Protein AF-A0A8B6LX61-F1 (afdb_monomer_lite)

Foldseek 3Di:
DLVCCVPPVVQVVVCVDPPNVVSHSVLVVLVVVVVVCCCVPQVVVLPVVCVVPPWDADDDDPVRIRHSSVVSSVVPDDPPPPRRDDD

Structure (mmCIF, N/CA/C/O backbone):
data_AF-A0A8B6LX61-F1
#
_entry.id   AF-A0A8B6LX61-F1
#
loop_
_atom_site.group_PDB
_atom_site.id
_atom_site.type_symbol
_atom_site.label_atom_id
_atom_site.label_alt_id
_atom_site.label_comp_id
_atom_site.label_asym_id
_atom_site.label_entity_id
_atom_site.label_seq_id
_atom_site.pdbx_PDB_ins_code
_atom_site.Cartn_x
_atom_site.Cartn_y
_atom_site.Cartn_z
_atom_site.occupancy
_atom_site.B_iso_or_equiv
_atom_site.auth_seq_id
_atom_site.auth_comp_id
_atom_site.auth_asym_id
_atom_site.auth_atom_id
_atom_site.pdbx_PDB_model_num
ATOM 1 N N . MET A 1 1 ? -3.422 -9.240 5.322 1.00 88.56 1 MET A N 1
ATOM 2 C CA . MET A 1 1 ? -3.476 -7.770 5.463 1.00 88.56 1 MET A CA 1
ATOM 3 C C . MET A 1 1 ? -4.834 -7.278 5.928 1.00 88.56 1 MET A C 1
ATOM 5 O O . MET A 1 1 ? -4.890 -6.864 7.070 1.00 88.56 1 MET A O 1
ATOM 9 N N . LEU A 1 2 ? -5.922 -7.323 5.140 1.00 91.94 2 LEU A N 1
ATOM 10 C CA . LEU A 1 2 ? -7.209 -6.784 5.629 1.00 91.94 2 LEU A CA 1
ATOM 11 C C . LEU A 1 2 ? -7.726 -7.527 6.875 1.00 91.94 2 LEU A C 1
ATOM 13 O O . LEU A 1 2 ? -8.101 -6.887 7.847 1.00 91.94 2 LEU A O 1
ATOM 17 N N . PHE A 1 3 ? -7.626 -8.861 6.881 1.00 92.81 3 PHE A N 1
ATOM 18 C CA . PHE A 1 3 ? -7.928 -9.687 8.055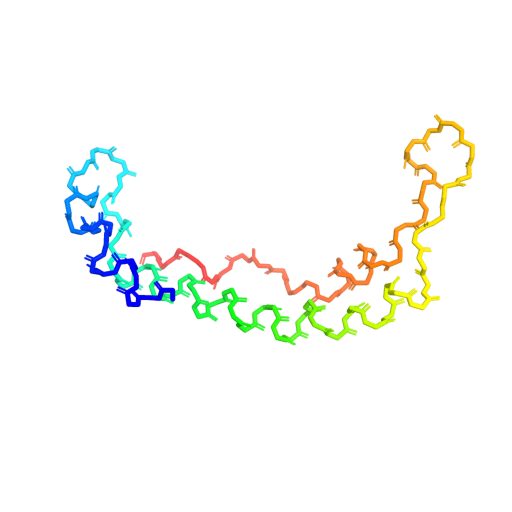 1.00 92.81 3 PHE A CA 1
ATOM 19 C C . PHE A 1 3 ? -7.155 -9.234 9.305 1.00 92.81 3 PHE A C 1
ATOM 21 O O . PHE A 1 3 ? -7.746 -9.053 10.363 1.00 92.81 3 PHE A O 1
ATOM 28 N N . ASP A 1 4 ? -5.850 -8.991 9.170 1.00 93.19 4 ASP A N 1
ATOM 29 C CA . ASP A 1 4 ? -4.989 -8.571 10.281 1.00 93.19 4 ASP A CA 1
ATOM 30 C C . ASP A 1 4 ? -5.365 -7.171 10.792 1.00 93.19 4 ASP A C 1
ATOM 32 O O . ASP A 1 4 ? -5.360 -6.926 11.994 1.00 93.19 4 ASP A O 1
ATOM 36 N N . ILE A 1 5 ? -5.738 -6.260 9.891 1.00 91.50 5 ILE A N 1
ATOM 37 C CA . ILE A 1 5 ? -6.207 -4.911 10.240 1.00 91.50 5 ILE A CA 1
ATOM 38 C C . ILE A 1 5 ? -7.545 -4.970 10.988 1.00 91.50 5 ILE A C 1
ATOM 40 O O . ILE A 1 5 ? -7.761 -4.245 11.952 1.00 91.50 5 ILE A O 1
ATOM 44 N N . GLU A 1 6 ? -8.452 -5.847 10.582 1.00 90.06 6 GLU A N 1
ATOM 45 C CA . GLU A 1 6 ? -9.736 -5.984 11.265 1.00 90.06 6 GLU A CA 1
ATOM 46 C C . GLU A 1 6 ? -9.577 -6.621 12.655 1.00 90.06 6 GLU A C 1
ATOM 48 O O . GLU A 1 6 ? -10.156 -6.143 13.630 1.00 90.06 6 GLU A O 1
ATOM 53 N N . HIS A 1 7 ? -8.748 -7.664 12.769 1.00 89.56 7 HIS A N 1
ATOM 54 C CA . HIS A 1 7 ? -8.739 -8.537 13.947 1.00 89.56 7 HIS A CA 1
ATOM 55 C C . HIS A 1 7 ? -7.602 -8.264 14.940 1.00 89.56 7 HIS A C 1
ATOM 57 O O . HIS A 1 7 ? -7.709 -8.673 16.095 1.00 89.56 7 HIS A O 1
ATOM 63 N N . LEU A 1 8 ? -6.517 -7.595 14.530 1.00 90.56 8 LEU A N 1
ATOM 64 C CA . LEU A 1 8 ? -5.352 -7.354 15.395 1.00 90.56 8 LEU A CA 1
ATOM 65 C C . LEU A 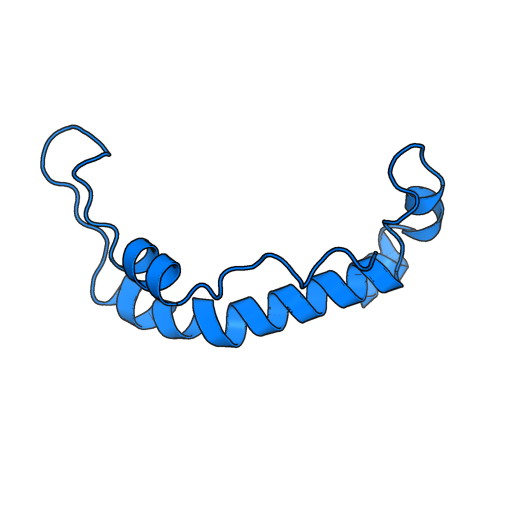1 8 ? -5.173 -5.886 15.791 1.00 90.56 8 LEU A C 1
ATOM 67 O O . LEU A 1 8 ? -4.584 -5.624 16.838 1.00 90.56 8 LEU A O 1
ATOM 71 N N . THR A 1 9 ? -5.651 -4.924 14.992 1.00 85.38 9 THR A N 1
ATOM 72 C CA . THR A 1 9 ? -5.388 -3.491 15.243 1.00 85.38 9 THR A CA 1
ATOM 73 C C . THR A 1 9 ? -6.567 -2.734 15.847 1.00 85.38 9 THR A C 1
ATOM 75 O O . THR A 1 9 ? -6.395 -1.585 16.248 1.00 85.38 9 THR A O 1
ATOM 78 N N . ASN A 1 10 ? -7.741 -3.368 15.953 1.00 84.94 10 ASN A N 1
ATOM 79 C CA . ASN A 1 10 ? -8.973 -2.757 16.458 1.00 84.94 10 ASN A CA 1
ATOM 80 C C . ASN A 1 10 ? -9.265 -1.399 15.786 1.00 84.94 10 ASN A C 1
ATOM 82 O O . ASN A 1 10 ? -9.459 -0.377 16.445 1.00 84.94 10 ASN A O 1
ATOM 86 N N . ILE A 1 11 ? -9.256 -1.392 14.448 1.00 89.44 11 ILE A N 1
ATOM 87 C CA . ILE A 1 11 ? -9.330 -0.187 13.606 1.00 89.44 11 ILE A CA 1
ATOM 88 C C . ILE A 1 11 ? -10.520 0.736 13.927 1.00 89.44 11 ILE A C 1
ATOM 90 O O . ILE A 1 11 ? -10.419 1.951 13.782 1.00 89.44 11 ILE A O 1
ATOM 94 N N . ASN A 1 12 ? -11.617 0.187 14.453 1.00 85.56 12 ASN A N 1
ATOM 95 C CA . ASN A 1 12 ? -12.778 0.968 14.882 1.00 85.56 12 ASN A CA 1
ATOM 96 C C . ASN A 1 12 ? -12.481 1.898 16.068 1.00 85.56 12 ASN A C 1
ATOM 98 O O . ASN A 1 12 ? -13.104 2.949 16.180 1.00 85.56 12 ASN A O 1
ATOM 102 N N . GLU A 1 13 ? -11.547 1.547 16.956 1.00 87.56 13 GLU A N 1
ATOM 103 C CA . GLU A 1 13 ? -11.107 2.451 18.028 1.00 87.56 13 GLU A CA 1
ATOM 104 C C . GLU A 1 13 ? -10.133 3.510 17.509 1.00 87.56 13 GLU A C 1
ATOM 106 O O . GLU A 1 13 ? -10.159 4.646 17.977 1.00 87.56 13 GLU A O 1
ATOM 111 N N . ILE A 1 14 ? -9.318 3.171 16.505 1.00 86.69 14 ILE A N 1
ATOM 112 C CA . ILE A 1 14 ? -8.427 4.133 15.842 1.00 86.69 14 ILE A CA 1
ATOM 113 C C . ILE A 1 14 ? -9.252 5.233 15.172 1.00 86.69 14 ILE A C 1
ATOM 115 O O . ILE A 1 14 ? -8.930 6.407 15.329 1.00 86.69 14 ILE A O 1
ATOM 119 N N . ALA A 1 15 ? -10.358 4.870 14.518 1.00 90.31 15 ALA A N 1
ATOM 120 C CA . ALA A 1 15 ? -11.245 5.824 13.856 1.00 90.31 15 ALA A CA 1
ATOM 121 C C . ALA A 1 15 ? -11.920 6.832 14.811 1.00 90.31 15 ALA A C 1
ATOM 123 O O . ALA A 1 15 ? -12.446 7.850 14.372 1.00 90.31 15 ALA A O 1
ATOM 124 N N . LYS A 1 16 ? -11.906 6.579 16.128 1.00 90.44 16 LYS A N 1
ATOM 125 C CA . LYS A 1 16 ? -12.443 7.505 17.142 1.00 90.44 16 LYS A CA 1
ATOM 126 C C . LYS A 1 16 ? -11.428 8.551 17.606 1.00 90.44 16 LYS A C 1
ATOM 128 O O . LYS A 1 16 ? -11.800 9.468 18.338 1.00 90.44 16 LYS A O 1
ATOM 133 N N . LEU A 1 17 ? -10.150 8.402 17.254 1.00 91.25 17 LEU A N 1
ATOM 134 C CA . LEU A 1 17 ? -9.115 9.369 17.605 1.00 91.25 17 LEU A CA 1
ATOM 135 C C . LEU A 1 17 ? -9.254 10.620 16.732 1.00 91.25 17 LEU A C 1
ATOM 137 O O . LEU A 1 17 ? -9.525 10.524 15.538 1.00 91.25 17 LEU A O 1
ATOM 141 N N . THR A 1 18 ? -9.025 11.795 17.321 1.00 90.69 18 THR A N 1
ATOM 142 C CA . THR A 1 18 ? -9.067 13.068 16.589 1.00 90.69 18 THR A CA 1
ATOM 143 C C . THR A 1 18 ? -8.104 13.039 15.400 1.00 90.69 18 THR A C 1
ATOM 145 O O . THR A 1 18 ? -6.906 12.812 15.583 1.00 90.69 18 THR A O 1
ATOM 148 N N . GLY A 1 19 ? -8.619 13.295 14.196 1.00 89.94 19 GLY A N 1
ATOM 149 C CA . GLY A 1 19 ? -7.859 13.289 12.944 1.00 89.94 19 GLY A CA 1
ATOM 150 C C . GLY A 1 19 ? -7.757 11.930 12.237 1.00 89.94 19 GLY A C 1
ATOM 151 O O . GLY A 1 19 ? -7.054 11.837 11.231 1.00 89.94 19 GLY A O 1
ATOM 152 N N . PHE A 1 20 ? -8.417 10.885 12.747 1.00 88.88 20 PHE A N 1
ATOM 153 C CA . PHE A 1 20 ? -8.468 9.546 12.146 1.00 88.88 20 PHE A CA 1
ATOM 154 C C . PHE A 1 20 ? -9.889 9.115 11.775 1.00 88.88 20 PHE A C 1
ATOM 156 O O . PHE A 1 20 ? -10.125 7.935 11.536 1.00 88.88 20 PHE A O 1
ATOM 163 N N . GLU A 1 21 ? -10.828 10.052 11.690 1.00 91.00 21 GLU A N 1
ATOM 164 C CA . GLU A 1 21 ? -12.253 9.779 11.492 1.00 91.00 21 GLU A CA 1
ATOM 165 C C . GLU A 1 21 ? -12.518 8.943 10.223 1.00 91.00 21 GLU A C 1
ATOM 167 O O . GLU A 1 21 ? -13.356 8.043 10.235 1.00 91.00 21 GLU A O 1
ATOM 172 N N . ASP A 1 22 ? -11.729 9.166 9.165 1.00 87.94 22 ASP A N 1
ATOM 173 C CA . ASP A 1 22 ? -11.818 8.434 7.896 1.00 87.94 22 ASP A CA 1
ATOM 174 C C . ASP A 1 22 ? -10.943 7.168 7.848 1.00 87.94 22 ASP A C 1
ATOM 176 O O . ASP A 1 22 ? -10.955 6.438 6.857 1.00 87.94 22 ASP A O 1
ATOM 180 N N . ALA A 1 23 ? -10.168 6.864 8.891 1.00 87.56 23 ALA A N 1
ATOM 181 C CA . ALA A 1 23 ? -9.265 5.711 8.946 1.00 87.56 23 ALA A CA 1
ATOM 182 C C . ALA A 1 23 ? -9.985 4.416 9.377 1.00 87.56 23 ALA A C 1
ATOM 184 O O . ALA A 1 23 ? -9.468 3.641 10.182 1.00 87.56 23 ALA A O 1
ATOM 185 N N . GLY A 1 24 ? -11.189 4.191 8.846 1.00 89.00 24 GLY A N 1
ATOM 186 C CA . GLY A 1 24 ? -12.008 3.004 9.094 1.00 89.00 24 GLY A CA 1
ATOM 187 C C . GLY A 1 24 ? -11.672 1.810 8.191 1.00 89.00 24 GLY A C 1
ATOM 188 O O . GLY A 1 24 ? -10.815 1.879 7.303 1.00 89.00 24 GLY A O 1
ATOM 189 N N . LEU A 1 25 ? -12.387 0.699 8.399 1.00 91.62 25 LEU A N 1
ATOM 190 C CA . LEU A 1 25 ? -12.167 -0.554 7.666 1.00 91.62 25 LEU A CA 1
ATOM 191 C C . LEU A 1 25 ? -12.413 -0.410 6.154 1.00 91.62 25 LEU A C 1
ATOM 193 O O . LEU A 1 25 ? -11.644 -0.946 5.357 1.00 91.62 25 LEU A O 1
ATOM 197 N N . GLU A 1 26 ? -13.429 0.360 5.756 1.00 91.06 26 GLU A N 1
ATOM 198 C CA . GLU A 1 26 ? -13.745 0.621 4.343 1.00 91.06 26 GLU A CA 1
ATOM 199 C C . GLU A 1 26 ? -12.604 1.366 3.636 1.00 91.06 26 GLU A C 1
ATOM 201 O O . GLU A 1 26 ? -12.164 0.971 2.554 1.00 91.06 26 GLU A O 1
ATOM 206 N N . THR A 1 27 ? -12.051 2.396 4.280 1.00 91.44 27 THR A N 1
ATOM 207 C CA . THR A 1 27 ? -10.902 3.145 3.757 1.00 91.44 27 THR A CA 1
ATOM 208 C C . THR A 1 27 ? -9.659 2.268 3.685 1.00 91.44 27 THR A C 1
ATOM 210 O O . THR A 1 27 ? -8.950 2.282 2.677 1.00 91.44 27 THR A O 1
ATOM 213 N N . ALA A 1 28 ? -9.402 1.456 4.715 1.00 91.75 28 ALA A N 1
ATOM 214 C CA . ALA A 1 28 ? -8.292 0.510 4.705 1.00 91.75 28 ALA A CA 1
ATOM 215 C C . ALA A 1 28 ? -8.413 -0.493 3.547 1.00 91.75 28 ALA A C 1
ATOM 217 O O . ALA A 1 28 ? -7.426 -0.747 2.852 1.00 91.75 28 ALA A O 1
ATOM 218 N N . GLN A 1 29 ? -9.614 -1.017 3.286 1.00 93.38 29 GLN A N 1
ATOM 219 C CA . GLN A 1 29 ? -9.871 -1.885 2.139 1.00 93.38 29 GLN A CA 1
ATOM 220 C C . GLN A 1 29 ? -9.607 -1.155 0.815 1.00 93.38 29 GLN A C 1
ATOM 222 O O . GLN A 1 29 ? -8.841 -1.656 -0.010 1.00 93.38 29 GLN A O 1
ATOM 227 N N . ALA A 1 30 ? -10.168 0.042 0.626 1.00 93.75 30 ALA A N 1
ATOM 228 C CA . ALA A 1 30 ? -9.998 0.818 -0.602 1.00 93.75 30 ALA A CA 1
ATOM 229 C C . ALA A 1 30 ? -8.519 1.139 -0.894 1.00 93.75 30 ALA A C 1
ATOM 231 O O . ALA A 1 30 ? -8.058 0.998 -2.033 1.00 93.75 30 ALA A O 1
ATOM 232 N N . VAL A 1 31 ? -7.752 1.515 0.135 1.00 92.69 31 VAL A N 1
ATOM 233 C CA . VAL A 1 31 ? -6.308 1.768 0.024 1.00 92.69 31 VAL A CA 1
ATOM 234 C C . VAL A 1 31 ? -5.555 0.486 -0.314 1.00 92.69 31 VAL A C 1
ATOM 236 O O . VAL A 1 31 ? -4.719 0.499 -1.217 1.00 92.69 31 VAL A O 1
ATOM 239 N N . LEU A 1 32 ? -5.845 -0.629 0.362 1.00 93.56 32 LEU A N 1
ATOM 240 C CA . LEU A 1 32 ? -5.179 -1.904 0.091 1.00 93.56 32 LEU A CA 1
ATOM 241 C C . LEU A 1 32 ? -5.445 -2.400 -1.331 1.00 93.56 32 LEU A C 1
ATOM 243 O O . LEU A 1 32 ? -4.510 -2.827 -2.006 1.00 93.56 32 LEU A O 1
ATOM 247 N N . GLU A 1 33 ? -6.680 -2.300 -1.816 1.00 94.12 33 GLU A N 1
ATOM 248 C CA . GLU A 1 33 ? -7.028 -2.665 -3.190 1.00 94.12 33 GLU A CA 1
ATOM 249 C C . GLU A 1 33 ? -6.368 -1.740 -4.220 1.00 94.12 33 GLU A C 1
ATOM 251 O O . GLU A 1 33 ? -5.848 -2.206 -5.237 1.00 94.12 33 GLU A O 1
ATOM 256 N N . GLY A 1 34 ? -6.347 -0.429 -3.958 1.00 92.38 34 GLY A N 1
ATOM 257 C CA . GLY A 1 34 ? -5.648 0.542 -4.800 1.00 92.38 34 GLY A CA 1
ATOM 258 C C . GLY A 1 34 ? -4.149 0.255 -4.881 1.00 92.38 34 GLY A C 1
ATOM 259 O O . GLY A 1 34 ? -3.582 0.204 -5.975 1.00 92.38 34 GLY A O 1
ATOM 260 N N . CYS A 1 35 ? -3.523 -0.012 -3.736 1.00 92.56 35 CYS A N 1
ATOM 261 C CA . CYS A 1 35 ? -2.123 -0.405 -3.641 1.00 92.56 35 CYS A CA 1
ATOM 262 C C . CYS A 1 35 ? -1.859 -1.742 -4.339 1.00 92.56 35 CYS A C 1
ATOM 264 O O . CYS A 1 35 ? -0.847 -1.868 -5.023 1.00 92.56 35 CYS A O 1
ATOM 266 N N . ALA A 1 36 ? -2.744 -2.732 -4.212 1.00 93.19 36 ALA A N 1
ATOM 267 C CA . ALA A 1 36 ? -2.594 -4.018 -4.886 1.00 93.19 36 ALA A CA 1
ATOM 268 C C . ALA A 1 36 ? -2.599 -3.852 -6.412 1.00 93.19 36 ALA A C 1
ATOM 270 O O . ALA A 1 36 ? -1.675 -4.322 -7.075 1.00 93.19 36 ALA A O 1
ATOM 271 N N . ARG A 1 37 ? -3.569 -3.106 -6.962 1.00 91.50 37 ARG A N 1
ATOM 272 C CA . ARG A 1 37 ? -3.626 -2.808 -8.405 1.00 91.50 37 ARG A CA 1
ATOM 273 C C . ARG A 1 37 ? -2.397 -2.039 -8.880 1.00 91.50 37 ARG A C 1
ATOM 275 O O . ARG A 1 37 ? -1.774 -2.426 -9.860 1.00 91.50 37 ARG A O 1
ATOM 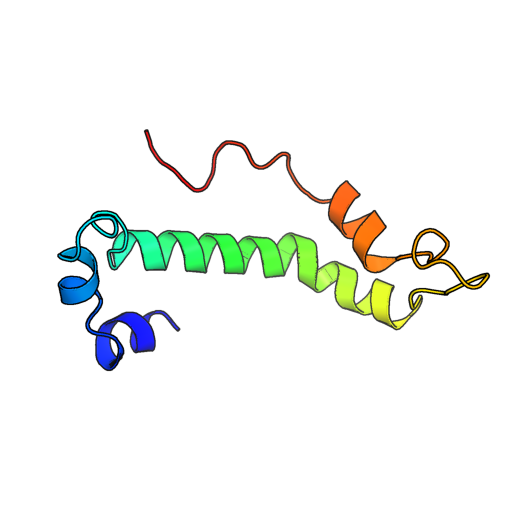282 N N . PHE A 1 38 ? -1.993 -0.993 -8.158 1.00 91.12 38 PHE A N 1
ATOM 283 C CA . PHE A 1 38 ? -0.792 -0.227 -8.499 1.00 91.12 38 PHE A CA 1
ATOM 284 C C . PHE A 1 38 ? 0.468 -1.102 -8.510 1.00 91.12 38 PHE A C 1
ATOM 286 O O . PHE A 1 38 ? 1.265 -1.044 -9.449 1.00 91.12 38 PHE A O 1
ATOM 293 N N . ASN A 1 39 ? 0.641 -1.944 -7.490 1.00 90.75 39 ASN A N 1
ATOM 294 C CA . ASN A 1 39 ? 1.788 -2.837 -7.424 1.00 90.75 39 ASN A CA 1
ATOM 295 C C . ASN A 1 39 ? 1.764 -3.877 -8.547 1.00 90.75 39 ASN A C 1
ATOM 297 O O . ASN A 1 39 ? 2.811 -4.150 -9.124 1.00 90.75 39 ASN A O 1
ATOM 301 N N . GLN A 1 40 ? 0.597 -4.418 -8.897 1.00 91.56 40 GLN A N 1
ATOM 302 C CA . GLN A 1 40 ? 0.467 -5.390 -9.980 1.00 91.56 40 GLN A CA 1
ATOM 303 C C . GLN A 1 40 ? 0.736 -4.773 -11.359 1.00 91.56 40 GLN A C 1
ATOM 305 O O . GLN A 1 40 ? 1.488 -5.342 -12.148 1.00 91.56 40 GLN A O 1
ATOM 310 N N . ASP A 1 41 ? 0.139 -3.619 -11.649 1.00 89.56 41 ASP A N 1
ATOM 311 C CA . ASP A 1 41 ? 0.089 -3.089 -13.014 1.00 89.56 41 ASP A CA 1
ATOM 312 C C . ASP A 1 41 ? 1.273 -2.163 -13.326 1.00 89.56 41 ASP A C 1
ATOM 314 O O . ASP A 1 41 ? 1.714 -2.060 -14.474 1.00 89.56 41 ASP A O 1
ATOM 318 N N . VAL A 1 42 ? 1.813 -1.490 -12.304 1.00 89.81 42 VAL A N 1
ATOM 319 C CA . VAL A 1 42 ? 2.887 -0.503 -12.464 1.00 89.81 42 VAL A CA 1
ATOM 320 C C . VAL A 1 42 ? 4.212 -1.031 -11.925 1.00 89.81 42 VAL A C 1
ATOM 322 O O . VAL A 1 42 ? 5.209 -1.000 -12.645 1.00 89.81 42 VAL A O 1
ATOM 325 N N . VAL A 1 43 ? 4.245 -1.527 -10.684 1.00 88.81 43 VAL A N 1
ATOM 326 C CA . VAL A 1 43 ? 5.510 -1.856 -9.998 1.00 88.81 43 VAL A CA 1
ATOM 327 C C . VAL A 1 43 ? 6.070 -3.217 -10.423 1.00 88.81 43 VAL A C 1
ATOM 329 O O . VAL A 1 43 ? 7.233 -3.306 -10.814 1.00 88.81 43 VAL A O 1
ATOM 332 N N . ALA A 1 44 ? 5.262 -4.278 -10.404 1.00 92.44 44 ALA A N 1
ATOM 333 C CA . ALA A 1 44 ? 5.702 -5.645 -10.685 1.00 92.44 44 ALA A CA 1
ATOM 334 C C . ALA A 1 44 ? 6.354 -5.816 -12.075 1.00 92.44 44 ALA A C 1
ATOM 336 O O . ALA A 1 44 ? 7.408 -6.456 -12.149 1.00 92.44 44 ALA A O 1
ATOM 337 N N . PRO A 1 45 ? 5.849 -5.203 -13.168 1.00 90.75 45 PRO A N 1
ATOM 338 C CA . PRO A 1 45 ? 6.492 -5.297 -14.480 1.00 90.75 45 PRO A CA 1
ATOM 339 C C . PRO A 1 45 ? 7.881 -4.647 -14.533 1.00 90.75 45 PRO A C 1
ATOM 341 O O . PRO A 1 45 ? 8.705 -5.026 -15.365 1.00 90.75 45 PRO A O 1
ATOM 344 N N . LEU A 1 46 ? 8.155 -3.665 -13.667 1.00 87.69 46 LEU A N 1
ATOM 345 C CA . LEU A 1 46 ? 9.450 -2.982 -13.602 1.00 87.69 46 LEU A CA 1
ATOM 346 C C . LEU A 1 46 ? 10.496 -3.782 -12.828 1.00 87.69 46 LEU A C 1
ATOM 348 O O . LEU A 1 46 ? 11.686 -3.525 -12.989 1.00 87.69 46 LEU A O 1
ATOM 352 N N . ASN A 1 47 ? 10.080 -4.776 -12.041 1.00 90.31 47 ASN A N 1
ATOM 353 C CA . ASN A 1 47 ? 10.982 -5.537 -11.184 1.00 90.31 47 ASN A CA 1
ATOM 354 C C . ASN A 1 47 ? 12.088 -6.243 -11.989 1.00 90.31 47 ASN A C 1
ATOM 356 O O . ASN A 1 47 ? 13.270 -6.084 -11.701 1.00 90.31 47 ASN A O 1
ATOM 360 N N . ILE A 1 48 ? 11.720 -6.942 -13.070 1.00 89.31 48 ILE A N 1
ATOM 361 C CA . ILE A 1 48 ? 12.689 -7.642 -13.934 1.00 89.31 48 ILE A CA 1
ATOM 362 C C . ILE A 1 48 ? 13.583 -6.648 -14.687 1.00 89.31 48 ILE A C 1
ATOM 364 O O . ILE A 1 48 ? 14.776 -6.887 -14.860 1.00 89.31 48 ILE A O 1
ATOM 368 N N . ALA A 1 49 ? 13.017 -5.538 -15.165 1.00 86.69 49 ALA A N 1
ATOM 369 C CA . ALA A 1 49 ? 13.782 -4.527 -15.890 1.00 86.69 49 ALA A CA 1
ATOM 370 C C . ALA A 1 49 ? 14.806 -3.832 -14.978 1.00 86.69 49 ALA A C 1
ATOM 372 O O . ALA A 1 49 ? 15.938 -3.609 -15.402 1.00 86.69 49 ALA A O 1
ATOM 373 N N . GLY A 1 50 ? 14.421 -3.532 -13.735 1.00 86.19 50 GLY A N 1
ATOM 374 C CA . GLY A 1 50 ? 15.294 -2.951 -12.719 1.00 86.19 50 GLY A CA 1
ATOM 375 C C . GLY A 1 50 ? 16.408 -3.897 -12.273 1.00 86.19 50 GLY A C 1
ATOM 376 O O . GLY A 1 50 ? 17.530 -3.441 -12.080 1.00 86.19 50 GLY A O 1
ATOM 377 N N . ASP A 1 51 ? 16.126 -5.197 -12.176 1.00 90.88 51 ASP A N 1
ATOM 378 C CA . ASP A 1 51 ? 17.132 -6.219 -11.861 1.00 90.88 51 ASP A CA 1
ATOM 379 C C . ASP A 1 51 ? 18.161 -6.383 -12.993 1.00 90.88 51 ASP A C 1
ATOM 381 O O . ASP A 1 51 ? 19.369 -6.342 -12.767 1.00 90.88 51 ASP A O 1
ATOM 385 N N . ARG A 1 52 ? 17.693 -6.472 -14.247 1.00 90.31 52 ARG A N 1
ATOM 386 C CA . ARG A 1 52 ? 18.572 -6.605 -15.424 1.00 90.31 52 ARG A CA 1
ATOM 387 C C . ARG A 1 52 ? 19.414 -5.359 -15.687 1.00 90.31 52 ARG A C 1
ATOM 389 O O . ARG A 1 52 ? 20.542 -5.475 -16.157 1.00 90.31 52 ARG A O 1
ATOM 396 N N . ASN A 1 53 ? 18.857 -4.181 -15.414 1.00 87.25 53 ASN A N 1
ATOM 397 C CA . ASN A 1 53 ? 19.491 -2.890 -15.653 1.00 87.25 53 ASN A CA 1
ATOM 398 C C . ASN A 1 53 ? 19.549 -2.094 -14.339 1.00 87.25 53 ASN A C 1
ATOM 400 O O . ASN A 1 53 ? 18.769 -1.150 -14.159 1.00 87.25 53 ASN A O 1
ATOM 404 N N . PRO A 1 54 ? 20.459 -2.452 -13.417 1.00 83.75 54 PRO A N 1
ATOM 405 C CA . PRO A 1 54 ? 20.538 -1.806 -12.119 1.00 83.75 54 PRO A CA 1
ATOM 406 C C . PRO A 1 54 ? 20.930 -0.337 -12.255 1.00 83.75 54 PRO A C 1
ATOM 408 O O . PRO A 1 54 ? 21.585 0.091 -13.214 1.00 83.75 54 PRO A O 1
ATOM 411 N N . SER A 1 55 ? 20.545 0.458 -11.260 1.00 82.69 55 SER A N 1
ATOM 412 C CA . SER A 1 55 ? 20.919 1.865 -11.223 1.00 82.69 55 SER A CA 1
ATOM 413 C C . SER A 1 55 ? 22.434 2.036 -11.125 1.00 82.69 55 SER A C 1
ATOM 415 O O . SER A 1 55 ? 23.080 1.395 -10.299 1.00 82.69 55 SER A O 1
ATOM 417 N N . SER A 1 56 ? 23.002 2.926 -11.942 1.00 81.81 56 SER A N 1
ATOM 418 C CA . SER A 1 56 ? 24.449 3.167 -11.982 1.00 81.81 56 SER A CA 1
ATOM 419 C C . SER A 1 56 ? 24.789 4.572 -11.499 1.00 81.81 56 SER A C 1
ATOM 421 O O . SER A 1 56 ? 24.290 5.549 -12.062 1.00 81.81 56 SER A O 1
ATOM 423 N N . PHE A 1 57 ? 25.698 4.675 -10.536 1.00 80.31 57 PHE A N 1
ATOM 424 C CA . PHE A 1 57 ? 26.238 5.937 -10.040 1.00 80.31 57 PHE A CA 1
ATOM 425 C C . PHE A 1 57 ? 27.474 6.364 -10.847 1.00 80.31 57 PHE A C 1
ATOM 427 O O . PHE A 1 57 ? 28.395 5.567 -11.027 1.00 80.31 57 PHE A O 1
ATOM 434 N N . LYS A 1 58 ? 27.518 7.609 -11.347 1.00 69.06 58 LYS A N 1
ATOM 435 C CA . LYS A 1 58 ? 28.695 8.158 -12.048 1.00 69.06 58 LYS A CA 1
ATOM 436 C C . LYS A 1 58 ? 29.105 9.526 -11.493 1.00 69.06 58 LYS A C 1
ATOM 438 O O . LYS A 1 58 ? 28.576 10.555 -11.906 1.00 69.06 58 LYS A O 1
ATOM 443 N N . GLY A 1 59 ? 30.130 9.520 -10.639 1.00 68.31 59 GLY A N 1
ATOM 444 C CA . GLY A 1 59 ? 30.691 10.716 -9.997 1.00 68.31 59 GLY A CA 1
ATOM 445 C C . GLY A 1 59 ? 29.935 11.072 -8.719 1.00 68.31 59 GLY A C 1
ATOM 446 O O . GLY A 1 59 ? 28.729 10.888 -8.686 1.00 68.31 59 GLY A O 1
ATOM 447 N N . GLY A 1 60 ? 30.663 11.543 -7.697 1.00 73.69 60 GLY A N 1
ATOM 448 C CA . GLY A 1 60 ? 30.318 11.619 -6.262 1.00 73.69 60 GLY A CA 1
ATOM 449 C C . GLY A 1 60 ? 29.037 12.344 -5.813 1.00 73.69 60 GLY A C 1
ATOM 450 O O . GLY A 1 60 ? 28.926 12.661 -4.636 1.00 73.69 60 GLY A O 1
ATOM 451 N N . ASP A 1 61 ? 28.077 12.581 -6.700 1.00 68.38 61 ASP A N 1
ATOM 452 C CA . ASP A 1 61 ? 26.800 13.232 -6.439 1.00 68.38 61 ASP A CA 1
ATOM 453 C C . ASP A 1 61 ? 25.634 12.295 -6.812 1.00 68.38 61 ASP A C 1
ATOM 455 O O . ASP A 1 61 ? 25.554 11.793 -7.939 1.00 68.38 61 ASP A O 1
ATOM 459 N N . ALA A 1 62 ? 24.721 12.044 -5.863 1.00 64.38 62 ALA A N 1
ATOM 460 C CA . ALA A 1 62 ? 23.549 11.172 -6.033 1.00 64.38 62 ALA A CA 1
ATOM 461 C C . ALA A 1 62 ? 22.643 11.605 -7.198 1.00 64.38 62 ALA A C 1
ATOM 463 O O . ALA A 1 62 ? 21.962 10.766 -7.791 1.00 64.38 62 ALA A O 1
ATOM 464 N N . SER A 1 63 ? 22.697 12.882 -7.585 1.00 61.97 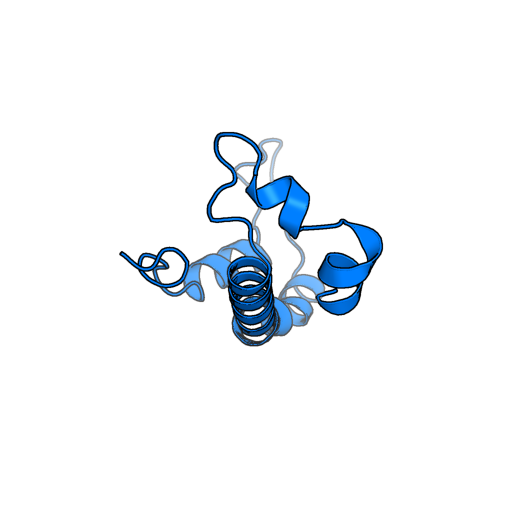63 SER A N 1
ATOM 465 C CA . SER A 1 63 ? 21.986 13.418 -8.750 1.00 61.97 63 SER A CA 1
ATOM 466 C C . SER A 1 63 ? 22.456 12.839 -10.094 1.00 61.97 63 SER A C 1
ATOM 468 O O . SER A 1 63 ? 21.702 12.863 -11.065 1.00 61.97 63 SER A O 1
ATOM 470 N N . ARG A 1 64 ? 23.666 12.260 -10.174 1.00 55.47 64 ARG A N 1
ATOM 471 C CA . ARG A 1 64 ? 24.189 11.593 -11.386 1.00 55.47 64 ARG A CA 1
ATOM 472 C C . ARG A 1 64 ? 23.938 10.087 -11.418 1.00 55.47 64 ARG A C 1
ATOM 474 O O . ARG A 1 64 ? 24.472 9.385 -12.283 1.00 55.47 64 ARG A O 1
ATOM 481 N N . CYS A 1 65 ? 23.144 9.572 -10.486 1.00 63.72 65 CYS A N 1
ATOM 482 C CA . CYS A 1 65 ? 22.740 8.179 -10.507 1.00 63.72 65 CYS A CA 1
ATOM 483 C C . CYS A 1 65 ? 21.643 7.974 -11.562 1.00 63.72 65 CYS A C 1
ATOM 485 O O . CYS A 1 65 ? 20.591 8.610 -11.530 1.00 63.72 65 CYS A O 1
ATOM 487 N N . ARG A 1 66 ? 21.882 7.082 -12.528 1.00 72.19 66 ARG A N 1
ATOM 488 C CA . ARG A 1 66 ? 20.833 6.662 -13.465 1.00 72.19 66 ARG A CA 1
ATOM 489 C C . ARG A 1 66 ? 19.937 5.654 -12.774 1.00 72.19 66 ARG A C 1
ATOM 491 O O . ARG A 1 66 ? 20.321 4.497 -12.644 1.00 72.19 66 ARG A O 1
ATOM 498 N N . PHE A 1 67 ? 18.751 6.083 -12.367 1.00 74.50 67 PHE A N 1
ATOM 499 C CA . PHE A 1 67 ? 17.743 5.220 -11.759 1.00 74.50 67 PHE A CA 1
ATOM 500 C C . PHE A 1 67 ? 16.805 4.638 -12.819 1.00 74.50 67 PHE A C 1
ATOM 502 O O . PHE A 1 67 ? 15.786 5.241 -13.138 1.00 74.50 67 PHE A O 1
ATOM 509 N N . VAL A 1 68 ? 17.137 3.458 -13.350 1.00 72.81 68 VAL A N 1
ATOM 510 C CA . VAL A 1 68 ? 16.360 2.807 -14.425 1.00 72.81 68 VAL A CA 1
ATOM 511 C C . VAL A 1 68 ? 14.931 2.476 -13.986 1.00 72.81 68 VAL A C 1
ATOM 513 O O . VAL A 1 68 ? 13.979 2.768 -14.704 1.00 72.81 68 VAL A O 1
ATOM 516 N N . CYS A 1 69 ? 14.764 1.918 -12.784 1.00 73.38 69 CYS A N 1
ATOM 517 C CA . CYS A 1 69 ? 13.438 1.589 -12.257 1.00 73.38 69 CYS A CA 1
ATOM 518 C C . CYS A 1 69 ? 12.609 2.856 -11.984 1.00 73.38 69 CYS A C 1
ATOM 520 O O . CYS A 1 69 ? 11.442 2.932 -12.357 1.00 73.38 69 CYS A O 1
ATOM 522 N N . LEU A 1 70 ? 13.226 3.892 -11.405 1.00 74.50 70 LEU A N 1
ATOM 523 C CA . LEU A 1 70 ? 12.523 5.119 -11.027 1.00 74.50 70 LEU A CA 1
ATOM 524 C C . LEU A 1 70 ? 12.082 5.937 -12.249 1.00 74.50 70 LEU A C 1
ATOM 526 O O . LEU A 1 70 ? 10.975 6.466 -12.255 1.00 74.50 70 LEU A O 1
ATOM 530 N N . SER A 1 71 ? 12.901 6.002 -13.305 1.00 74.31 71 SER A N 1
ATOM 531 C CA . SER A 1 71 ? 12.522 6.688 -14.546 1.00 74.31 71 SER 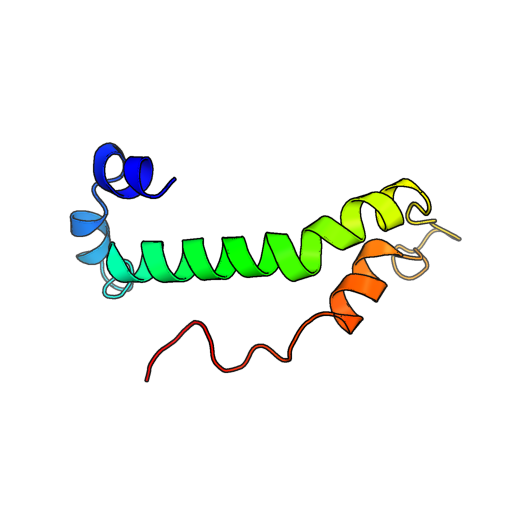A CA 1
ATOM 532 C C . SER A 1 71 ? 11.331 6.012 -15.228 1.00 74.31 71 SER A C 1
ATOM 534 O O . SER A 1 71 ? 10.382 6.684 -15.618 1.00 74.31 71 SER A O 1
ATOM 536 N N . GLN A 1 72 ? 11.337 4.677 -15.297 1.00 74.75 72 GLN A N 1
ATOM 537 C CA . GLN A 1 72 ? 10.240 3.905 -15.890 1.00 74.75 72 GLN A CA 1
ATOM 538 C C . GLN A 1 72 ? 8.972 3.942 -15.029 1.00 74.75 72 GLN A C 1
ATOM 540 O O . GLN A 1 72 ? 7.859 3.916 -15.554 1.00 74.75 72 GLN A O 1
ATOM 545 N N . LEU A 1 73 ? 9.128 4.026 -13.705 1.00 78.88 73 LEU A N 1
ATOM 546 C CA . LEU A 1 73 ? 8.016 4.194 -12.778 1.00 78.88 73 LEU A CA 1
ATOM 547 C C . LEU A 1 73 ? 7.317 5.536 -13.007 1.00 78.88 73 LEU A C 1
ATOM 549 O O . LEU A 1 73 ? 6.099 5.558 -13.142 1.00 78.88 73 LEU A O 1
ATOM 553 N N . VAL A 1 74 ? 8.074 6.634 -13.112 1.00 78.38 74 VAL A N 1
ATOM 554 C CA . VAL A 1 74 ? 7.527 7.978 -13.375 1.00 78.38 74 VAL A CA 1
ATOM 555 C C . VAL A 1 74 ? 6.786 8.037 -14.715 1.00 78.38 74 VAL A C 1
ATOM 557 O O . VAL A 1 74 ? 5.726 8.653 -14.788 1.00 78.38 74 VAL A O 1
ATOM 560 N N . GLU A 1 75 ? 7.286 7.365 -15.756 1.00 78.94 75 GLU A N 1
ATOM 561 C CA . GLU A 1 75 ? 6.604 7.277 -17.058 1.00 78.94 75 GLU A CA 1
ATOM 562 C C . GLU A 1 75 ? 5.280 6.504 -16.994 1.00 78.94 75 GLU A C 1
ATOM 564 O O . GLU A 1 75 ? 4.328 6.840 -17.698 1.00 78.94 75 GLU A O 1
ATOM 569 N N . LYS A 1 76 ? 5.211 5.469 -16.150 1.00 70.38 76 LYS A N 1
ATOM 570 C CA . LYS A 1 76 ? 4.027 4.614 -16.000 1.00 70.38 76 LYS A CA 1
ATOM 571 C C . LYS A 1 76 ? 3.058 5.073 -14.915 1.00 70.38 76 LYS A C 1
ATOM 573 O O . LYS A 1 76 ? 1.994 4.473 -14.779 1.00 70.38 76 LYS A O 1
ATOM 578 N N . MET A 1 77 ? 3.383 6.116 -14.150 1.00 68.62 77 MET A N 1
ATOM 579 C CA . MET A 1 77 ? 2.450 6.688 -13.185 1.00 68.62 77 MET A CA 1
ATOM 580 C C . MET A 1 77 ? 1.283 7.359 -13.929 1.00 68.62 77 MET A C 1
ATOM 582 O O . MET A 1 77 ? 1.486 8.384 -14.588 1.00 68.62 77 MET A O 1
ATOM 586 N N . PRO A 1 78 ? 0.032 6.878 -13.796 1.00 59.00 78 PRO A N 1
ATOM 587 C CA . PRO A 1 78 ? -1.109 7.722 -14.119 1.00 59.00 78 PRO A CA 1
ATOM 588 C C . PRO A 1 78 ? -1.046 8.952 -13.203 1.00 59.00 78 PRO A C 1
ATOM 590 O O . PRO A 1 78 ? -0.718 8.816 -12.023 1.00 59.00 78 PRO A O 1
ATOM 593 N N . ARG A 1 79 ? -1.334 10.162 -13.715 1.00 50.66 79 ARG A N 1
ATOM 594 C CA . ARG A 1 79 ? -1.397 11.387 -12.891 1.00 50.66 79 ARG A CA 1
ATOM 595 C C . ARG A 1 79 ? -2.463 11.208 -11.804 1.00 50.66 79 ARG A C 1
ATOM 597 O O . ARG A 1 79 ? -3.633 11.517 -12.011 1.00 50.66 79 ARG A O 1
ATOM 604 N N . CYS A 1 80 ? -2.059 10.673 -10.656 1.00 40.44 80 CYS A N 1
ATOM 605 C CA . CYS A 1 80 ? -2.930 10.336 -9.545 1.00 40.44 80 CYS A CA 1
ATOM 606 C C . CYS A 1 80 ? -3.384 11.636 -8.874 1.00 40.44 80 CYS A C 1
ATOM 608 O O . CYS A 1 80 ? -2.703 12.191 -8.019 1.00 40.44 80 CYS A O 1
ATOM 610 N N . LYS A 1 81 ? -4.518 12.174 -9.327 1.00 39.28 81 LYS A N 1
ATOM 611 C CA . LYS A 1 81 ? -5.243 13.260 -8.650 1.00 39.28 81 LYS A CA 1
ATOM 612 C C . LYS A 1 81 ? -6.672 12.862 -8.252 1.00 39.28 81 LYS A C 1
ATOM 614 O O . LYS A 1 81 ? -7.446 13.740 -7.890 1.00 39.28 81 LYS A O 1
ATOM 619 N N . ARG A 1 82 ? -7.078 11.586 -8.360 1.00 40.41 82 ARG A N 1
ATOM 620 C CA . ARG A 1 82 ? -8.505 11.224 -8.218 1.00 40.41 82 ARG A CA 1
ATOM 621 C C . ARG A 1 82 ? -8.805 9.768 -7.840 1.00 40.41 82 ARG A C 1
ATOM 623 O O . ARG A 1 82 ? -9.696 9.173 -8.429 1.00 40.41 82 ARG A O 1
ATOM 630 N N . ALA A 1 83 ? -8.057 9.166 -6.917 1.00 43.56 83 ALA A N 1
ATOM 631 C CA . ALA A 1 83 ? -8.327 7.772 -6.534 1.00 43.56 83 ALA A CA 1
ATOM 632 C C . ALA A 1 83 ? -8.288 7.465 -5.029 1.00 43.56 83 ALA A C 1
ATOM 634 O O . ALA A 1 83 ? -8.470 6.308 -4.677 1.00 43.56 83 ALA A O 1
ATOM 635 N N . VAL A 1 84 ? -8.049 8.442 -4.143 1.00 44.97 84 VAL A N 1
ATOM 636 C CA . VAL A 1 84 ? -7.845 8.139 -2.705 1.00 44.97 84 VAL A CA 1
ATOM 637 C C . VAL A 1 84 ? -8.654 9.028 -1.752 1.00 44.97 84 VAL A C 1
ATOM 639 O O . VAL A 1 84 ? -8.708 8.742 -0.568 1.00 44.97 84 VAL A O 1
ATOM 642 N N . ILE A 1 85 ? -9.340 10.066 -2.238 1.00 38.38 85 ILE A N 1
ATOM 643 C CA . ILE A 1 85 ? -10.224 10.885 -1.396 1.00 38.38 85 ILE A CA 1
ATOM 644 C C . ILE A 1 85 ? -11.526 11.085 -2.178 1.00 38.38 85 ILE A C 1
ATOM 646 O O . ILE A 1 85 ? -11.517 11.848 -3.153 1.00 38.38 85 ILE A O 1
ATOM 650 N N . PRO A 1 86 ? -12.608 10.351 -1.861 1.00 37.09 86 PRO A N 1
ATOM 651 C CA . PRO A 1 86 ? -13.928 10.744 -2.315 1.00 37.09 86 PRO A CA 1
ATOM 652 C C . PRO A 1 86 ? -14.287 12.056 -1.608 1.00 37.09 86 PRO A C 1
ATOM 654 O O . PRO A 1 86 ? -14.071 12.203 -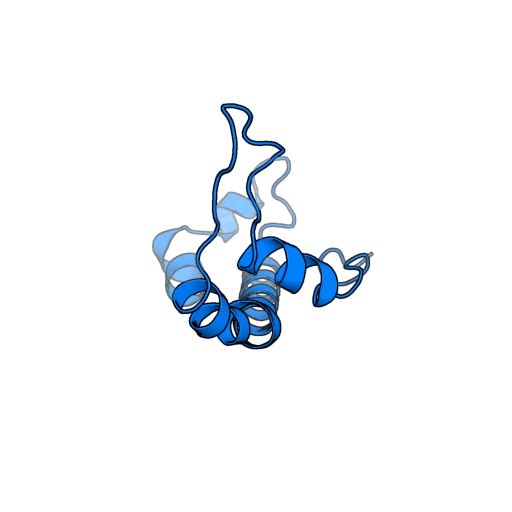0.409 1.00 37.09 86 PRO A O 1
ATOM 657 N N . SER A 1 87 ? -14.733 13.030 -2.397 1.00 45.38 87 SER A N 1
ATOM 658 C CA . SER A 1 87 ? -15.331 14.289 -1.937 1.00 45.38 87 SER A CA 1
ATOM 659 C C . SER A 1 87 ? -16.592 14.059 -1.123 1.00 45.38 87 SER A C 1
ATOM 661 O O . SER A 1 87 ? -17.373 13.190 -1.578 1.00 45.38 87 SER A O 1
#

Radius of gyration: 18.2 Å; chains: 1; bounding box: 46×24×35 Å

pLDDT: mean 80.06, std 15.76, range [37.09, 94.12]

Secondary structure (DSSP, 8-state):
-HHHHHHHS-HHHHTTSTT-TT-SHHHHHHHHHHHHHHIIIIIHHHHHHHHHS--EE-SS-GGGEE-HHHHHHHHH----SSSS---

Sequence (87 aa):
MLFDIEHLTNINEIAKLTGFEDAGLETAQAVLEGCARFNQDVVAPLNIAGDRNPSSFKGGDASRCRFVCLSQLVEKMPRCKRAVIPS